Protein AF-A0A1I5EUZ4-F1 (afdb_monomer_lite)

Structure (mmCIF, N/CA/C/O backbone):
data_AF-A0A1I5EUZ4-F1
#
_entry.id   AF-A0A1I5EUZ4-F1
#
loop_
_atom_site.group_PDB
_atom_site.id
_atom_site.type_symbol
_atom_site.label_atom_id
_atom_site.label_alt_id
_atom_site.label_comp_id
_atom_site.label_asym_id
_atom_site.label_entity_id
_atom_site.label_seq_id
_atom_site.pdbx_PDB_ins_code
_atom_site.Cartn_x
_atom_site.Cartn_y
_atom_site.Cartn_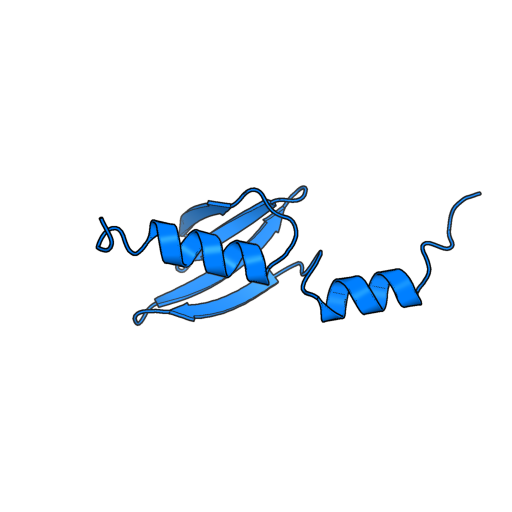z
_atom_site.occupancy
_atom_site.B_iso_or_equiv
_atom_site.auth_seq_id
_atom_site.auth_comp_id
_atom_site.auth_asym_id
_atom_site.auth_atom_id
_atom_site.pdbx_PDB_model_num
ATOM 1 N N . MET A 1 1 ? 25.642 -9.908 -21.460 1.00 37.47 1 MET A N 1
ATOM 2 C CA . MET A 1 1 ? 25.498 -10.574 -20.147 1.00 37.47 1 MET A CA 1
ATOM 3 C C . MET A 1 1 ? 25.309 -9.477 -19.100 1.00 37.47 1 MET A C 1
ATOM 5 O O . MET A 1 1 ? 26.284 -8.930 -18.624 1.00 37.47 1 MET A O 1
ATOM 9 N N . LEU A 1 2 ? 24.069 -9.046 -18.841 1.00 46.88 2 LEU A N 1
ATOM 10 C CA . LEU A 1 2 ? 23.764 -7.932 -17.925 1.00 46.88 2 LEU A CA 1
ATOM 11 C C . LEU A 1 2 ? 23.326 -8.513 -16.577 1.00 46.88 2 LEU A C 1
ATOM 13 O O . LEU A 1 2 ? 22.139 -8.709 -16.338 1.00 46.88 2 LEU A O 1
ATOM 17 N N . LYS A 1 3 ? 24.284 -8.893 -15.729 1.00 50.00 3 LYS A N 1
ATOM 18 C CA . LYS A 1 3 ? 24.003 -9.396 -14.371 1.00 50.00 3 LYS A CA 1
ATOM 19 C C . LYS A 1 3 ? 24.908 -8.745 -13.331 1.00 50.00 3 LYS A C 1
ATOM 21 O O . LYS A 1 3 ? 25.387 -9.390 -12.412 1.00 50.00 3 LYS A O 1
ATOM 26 N N . GLU A 1 4 ? 25.078 -7.442 -13.457 1.00 52.12 4 GLU A N 1
ATOM 27 C CA . GLU A 1 4 ? 25.533 -6.587 -12.367 1.00 52.12 4 GLU A CA 1
ATOM 28 C C . GLU A 1 4 ? 24.556 -5.423 -12.289 1.00 52.12 4 GLU A C 1
ATOM 30 O O . GLU A 1 4 ? 24.892 -4.274 -12.541 1.00 52.12 4 GLU A O 1
ATOM 35 N N . THR A 1 5 ? 23.282 -5.722 -12.012 1.00 53.66 5 THR A N 1
ATOM 36 C CA . THR A 1 5 ? 22.387 -4.687 -11.497 1.00 53.66 5 THR A CA 1
ATOM 37 C C . THR A 1 5 ? 23.000 -4.258 -10.175 1.00 53.66 5 THR A C 1
ATOM 39 O O . THR A 1 5 ? 22.901 -4.972 -9.174 1.00 53.66 5 THR A O 1
ATOM 42 N N . ASP A 1 6 ? 23.736 -3.159 -10.256 1.00 65.00 6 ASP A N 1
ATOM 43 C CA . ASP A 1 6 ? 24.685 -2.643 -9.290 1.00 65.00 6 ASP A CA 1
ATOM 44 C C . ASP A 1 6 ? 24.165 -2.825 -7.858 1.00 65.00 6 ASP A C 1
ATOM 46 O O . ASP A 1 6 ? 23.052 -2.403 -7.516 1.00 65.00 6 ASP A O 1
ATOM 50 N N . ARG A 1 7 ? 24.922 -3.531 -7.010 1.00 69.31 7 ARG A N 1
ATOM 51 C CA . ARG A 1 7 ? 24.502 -3.793 -5.621 1.00 69.31 7 ARG A CA 1
ATOM 52 C C . ARG A 1 7 ? 24.238 -2.479 -4.881 1.00 69.31 7 ARG A C 1
ATOM 54 O O . ARG A 1 7 ? 23.363 -2.446 -4.015 1.00 69.31 7 ARG A O 1
ATOM 61 N N . LEU A 1 8 ? 24.935 -1.403 -5.261 1.00 70.94 8 LEU A N 1
ATOM 62 C CA . LEU A 1 8 ? 24.709 -0.056 -4.746 1.00 70.94 8 LEU A CA 1
ATOM 63 C C . LEU A 1 8 ? 23.360 0.492 -5.210 1.00 70.94 8 LEU A C 1
ATOM 65 O O . LEU A 1 8 ? 22.603 0.985 -4.377 1.00 70.94 8 LEU A O 1
ATOM 69 N N . SER A 1 9 ? 23.003 0.334 -6.488 1.00 69.56 9 SER A N 1
ATOM 70 C CA . SER A 1 9 ? 21.672 0.702 -6.988 1.00 69.56 9 SER A CA 1
ATOM 71 C C . SER A 1 9 ? 20.571 -0.059 -6.252 1.00 69.56 9 SER A C 1
ATOM 73 O O . SER A 1 9 ? 19.607 0.551 -5.801 1.00 69.56 9 SER A O 1
ATOM 75 N N . GLN A 1 10 ? 20.719 -1.368 -6.032 1.00 76.06 10 GLN A N 1
ATOM 76 C CA . GLN A 1 10 ? 19.733 -2.137 -5.261 1.00 76.06 10 GLN A CA 1
ATOM 77 C C . GLN A 1 10 ? 19.644 -1.685 -3.794 1.00 76.06 10 GLN A C 1
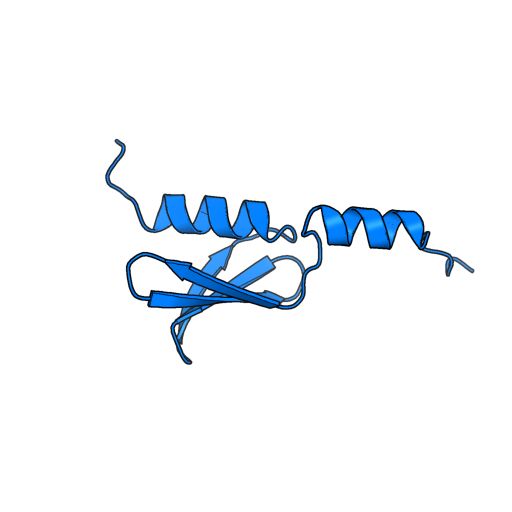ATOM 79 O O . GLN A 1 10 ? 18.545 -1.597 -3.243 1.00 76.06 10 GLN A O 1
ATOM 84 N N . ALA A 1 11 ? 20.775 -1.379 -3.153 1.00 78.00 11 ALA A N 1
ATOM 85 C CA . ALA A 1 11 ? 20.810 -0.886 -1.776 1.00 78.00 11 ALA A CA 1
ATOM 86 C C . ALA A 1 11 ? 20.167 0.505 -1.645 1.00 78.00 11 ALA A C 1
ATOM 88 O O . ALA A 1 11 ? 19.394 0.741 -0.716 1.00 78.00 11 ALA A O 1
ATOM 89 N N . LEU A 1 12 ? 20.426 1.397 -2.603 1.00 79.38 12 LEU A N 1
ATOM 90 C CA . LEU A 1 12 ? 19.801 2.715 -2.696 1.00 79.38 12 LEU A CA 1
ATOM 91 C C . LEU A 1 12 ? 18.284 2.589 -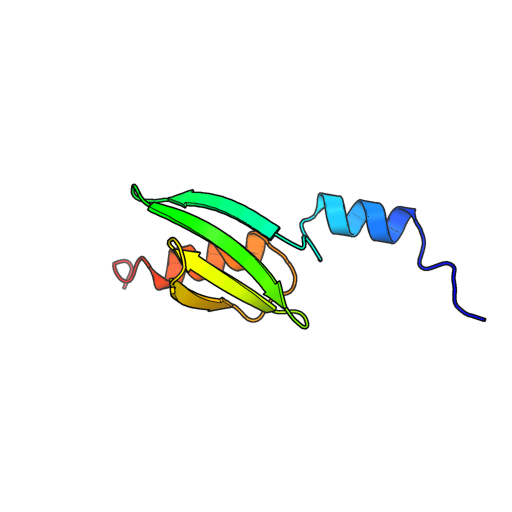2.869 1.00 79.38 12 LEU A C 1
ATOM 93 O O . LEU A 1 12 ? 17.536 3.183 -2.096 1.00 79.38 12 LEU A O 1
ATOM 97 N N . LEU A 1 13 ? 17.816 1.754 -3.802 1.00 82.69 13 LEU A N 1
ATOM 98 C CA . LEU A 1 13 ? 16.384 1.508 -4.008 1.00 82.69 13 LEU A CA 1
ATOM 99 C C . LEU A 1 13 ? 15.713 1.006 -2.722 1.00 82.69 13 LEU A C 1
ATOM 101 O O . LEU A 1 13 ? 14.694 1.558 -2.310 1.00 82.69 13 LEU A O 1
ATOM 105 N N . ARG A 1 14 ? 16.330 0.045 -2.022 1.00 78.69 14 ARG A N 1
ATOM 106 C CA . ARG A 1 14 ? 15.827 -0.461 -0.732 1.00 78.69 14 ARG A CA 1
ATOM 107 C C . ARG A 1 14 ? 15.797 0.617 0.350 1.00 78.69 14 ARG A C 1
ATOM 109 O O . ARG A 1 14 ? 14.809 0.702 1.076 1.00 78.69 14 ARG A O 1
ATOM 116 N N . ARG A 1 15 ? 16.830 1.466 0.438 1.00 83.62 15 ARG A N 1
ATOM 117 C CA . ARG A 1 15 ? 16.871 2.611 1.368 1.00 83.62 15 ARG A CA 1
ATOM 118 C C . ARG A 1 15 ? 15.737 3.600 1.094 1.00 83.62 15 ARG A C 1
ATOM 120 O O . ARG A 1 15 ? 15.145 4.120 2.033 1.00 83.62 15 ARG A O 1
ATOM 127 N N . HIS A 1 16 ? 15.413 3.824 -0.176 1.00 83.62 16 HIS A N 1
ATOM 128 C CA . HIS A 1 16 ? 14.308 4.685 -0.599 1.00 83.62 16 HIS A CA 1
ATOM 129 C C . HIS A 1 16 ? 12.935 3.995 -0.573 1.00 83.62 16 HIS A C 1
ATOM 131 O O . HIS A 1 16 ? 11.928 4.632 -0.883 1.00 83.62 16 HIS A O 1
ATOM 137 N N . GLY A 1 17 ? 12.868 2.720 -0.172 1.00 83.81 17 GLY A N 1
ATOM 138 C CA . GLY A 1 17 ? 11.622 1.963 -0.084 1.00 83.81 17 GLY A CA 1
ATOM 139 C C . GLY A 1 17 ? 11.084 1.461 -1.432 1.00 83.81 17 GLY A C 1
ATOM 140 O O . GLY A 1 17 ? 9.942 1.008 -1.519 1.00 83.81 17 GLY A O 1
ATOM 141 N N . ILE A 1 18 ? 11.888 1.526 -2.489 1.00 87.12 18 ILE A N 1
ATOM 142 C CA . ILE A 1 18 ? 11.538 1.036 -3.820 1.00 87.12 18 ILE A CA 1
ATOM 143 C C . ILE A 1 18 ? 11.757 -0.475 -3.864 1.00 87.12 18 ILE A C 1
ATOM 145 O O . ILE A 1 18 ? 12.816 -0.979 -3.488 1.00 87.12 18 ILE A O 1
ATOM 149 N N . GLY A 1 19 ? 10.743 -1.207 -4.324 1.00 84.00 19 GLY A N 1
ATOM 150 C CA . GLY A 1 19 ? 10.811 -2.663 -4.432 1.00 84.00 19 GLY A CA 1
ATOM 151 C C . GLY A 1 19 ? 10.687 -3.405 -3.095 1.00 84.00 19 GLY A C 1
ATOM 152 O O . GLY A 1 19 ? 11.042 -4.582 -3.016 1.00 84.00 19 GLY A O 1
ATOM 153 N N . VAL A 1 20 ? 10.216 -2.748 -2.028 1.00 87.62 20 VAL A N 1
ATOM 154 C CA . VAL A 1 20 ? 9.975 -3.401 -0.733 1.00 87.62 20 VAL A CA 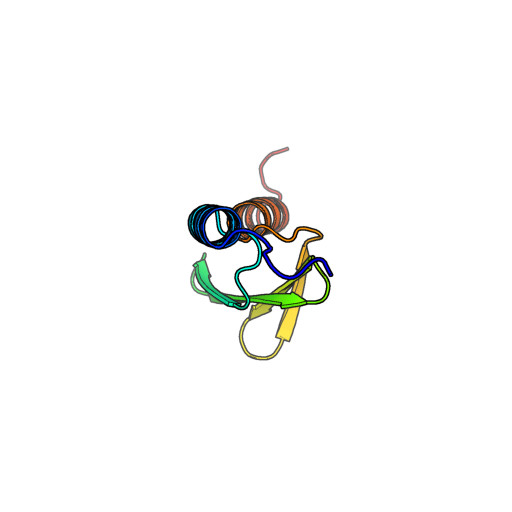1
ATOM 155 C C . VAL A 1 20 ? 8.830 -4.398 -0.882 1.00 87.62 20 VAL A C 1
ATOM 157 O O . VAL A 1 20 ? 7.688 -4.018 -1.083 1.00 87.62 20 VAL A O 1
ATOM 160 N N . LYS A 1 21 ? 9.122 -5.697 -0.763 1.00 92.06 21 LYS A N 1
ATOM 161 C CA . LYS A 1 21 ? 8.126 -6.752 -1.011 1.00 92.06 21 LYS A CA 1
ATOM 162 C C . LYS A 1 21 ? 6.879 -6.608 -0.135 1.00 92.06 21 LYS A C 1
ATOM 164 O O . LYS A 1 21 ? 5.771 -6.785 -0.629 1.00 92.06 21 LYS A O 1
ATOM 169 N N . GLN A 1 22 ? 7.063 -6.318 1.153 1.00 95.00 22 GLN A N 1
ATOM 170 C CA . GLN A 1 22 ? 5.977 -6.173 2.118 1.00 95.00 22 GLN A CA 1
ATOM 171 C C . GLN A 1 22 ? 6.318 -5.129 3.184 1.00 95.00 22 GLN A C 1
ATOM 173 O O . GLN A 1 22 ? 7.461 -5.052 3.638 1.00 95.00 22 GLN A O 1
ATOM 178 N N . LYS A 1 23 ? 5.318 -4.361 3.624 1.00 94.88 23 LYS A N 1
ATOM 179 C CA . LYS A 1 23 ? 5.420 -3.470 4.784 1.00 94.88 23 LYS A CA 1
ATOM 180 C C . LYS A 1 23 ? 4.099 -3.411 5.536 1.00 94.88 23 LYS A C 1
ATOM 182 O O . LYS A 1 23 ? 3.071 -3.079 4.955 1.00 94.88 23 LYS A O 1
ATOM 187 N N . ARG A 1 24 ? 4.140 -3.696 6.838 1.00 95.88 24 ARG A N 1
ATOM 188 C CA . ARG A 1 24 ? 2.999 -3.508 7.738 1.00 95.88 24 ARG A CA 1
ATOM 189 C C . ARG A 1 24 ? 3.107 -2.156 8.441 1.00 95.88 24 ARG A C 1
ATOM 191 O O . ARG A 1 24 ? 4.197 -1.777 8.869 1.00 95.88 24 ARG A O 1
ATOM 198 N N . ILE A 1 25 ? 1.995 -1.435 8.541 1.00 94.75 25 ILE A N 1
ATOM 199 C CA . ILE A 1 25 ? 1.884 -0.187 9.299 1.00 94.75 25 ILE A CA 1
ATOM 200 C C . ILE A 1 25 ? 0.618 -0.203 10.147 1.00 94.75 25 ILE A C 1
ATOM 202 O O . ILE A 1 25 ? -0.380 -0.806 9.762 1.00 94.75 25 ILE A O 1
ATOM 206 N N . HIS A 1 26 ? 0.653 0.521 11.258 1.00 94.19 26 HIS A N 1
ATOM 207 C CA . HIS A 1 26 ? -0.534 0.812 12.043 1.00 94.19 26 HIS A CA 1
ATOM 208 C C . HIS A 1 26 ? -1.065 2.199 11.654 1.00 94.19 26 HIS A C 1
ATOM 210 O O . HIS A 1 26 ? -0.328 3.187 11.712 1.00 94.19 26 HIS A O 1
ATOM 216 N N . PHE A 1 27 ? -2.319 2.286 11.211 1.00 91.38 27 PHE A N 1
ATOM 217 C CA . PHE A 1 27 ? -2.941 3.536 10.769 1.00 91.38 27 PHE A CA 1
ATOM 218 C C . PHE A 1 27 ? -4.415 3.582 11.177 1.00 91.38 27 PHE A C 1
ATOM 220 O O . PHE A 1 27 ? -5.177 2.676 10.851 1.00 91.38 27 PHE A O 1
ATOM 227 N N . ARG A 1 28 ? -4.817 4.643 11.894 1.00 88.56 28 ARG A N 1
ATOM 228 C CA . ARG A 1 28 ? -6.200 4.859 12.372 1.00 88.56 28 ARG A CA 1
ATOM 229 C C . ARG A 1 28 ? -6.805 3.639 13.093 1.00 88.56 28 ARG A C 1
ATOM 231 O O . ARG A 1 28 ? -7.957 3.284 12.866 1.00 88.56 28 ARG A O 1
ATOM 238 N N . GLY A 1 29 ? -6.016 2.978 13.942 1.00 91.50 29 GLY A N 1
ATOM 239 C CA . GLY A 1 29 ? -6.462 1.800 14.696 1.00 91.50 29 GLY A CA 1
ATOM 240 C C . GLY A 1 29 ? -6.554 0.510 13.873 1.00 91.50 29 GLY A C 1
ATOM 241 O O . GLY A 1 29 ? -7.113 -0.470 14.354 1.00 91.50 29 GLY A O 1
ATOM 242 N N . ARG A 1 30 ? -6.039 0.495 12.637 1.00 91.69 30 ARG A N 1
ATOM 243 C CA . ARG A 1 30 ? -6.026 -0.675 11.749 1.00 91.69 30 ARG A CA 1
ATOM 244 C C . ARG A 1 30 ? -4.594 -1.078 11.420 1.00 91.69 30 ARG A C 1
ATOM 246 O O . ARG A 1 30 ? -3.747 -0.217 11.173 1.00 91.69 30 ARG A O 1
ATOM 253 N N . ASP A 1 31 ? -4.353 -2.382 11.343 1.00 94.75 31 ASP A N 1
ATOM 254 C CA . ASP A 1 31 ? -3.096 -2.932 10.841 1.00 94.75 31 ASP A CA 1
ATOM 255 C C . ASP A 1 31 ? -3.194 -3.171 9.339 1.00 94.75 31 ASP A C 1
ATOM 257 O O . ASP A 1 31 ? -3.918 -4.047 8.864 1.00 94.75 31 ASP A O 1
ATOM 261 N N . LEU A 1 32 ? -2.440 -2.377 8.586 1.00 96.25 32 LEU A N 1
ATOM 262 C CA . LEU A 1 32 ? -2.429 -2.413 7.133 1.00 96.25 32 LEU A CA 1
ATOM 263 C C . LEU A 1 32 ? -1.169 -3.101 6.633 1.00 96.25 32 LEU A C 1
ATOM 265 O O . LEU A 1 32 ? -0.064 -2.759 7.054 1.00 96.25 32 LEU A O 1
ATOM 269 N N . LEU A 1 33 ? -1.322 -4.043 5.710 1.00 97.25 33 LEU A N 1
ATOM 270 C CA . LEU A 1 33 ? -0.224 -4.709 5.021 1.00 97.25 33 LEU A CA 1
ATOM 271 C C . LEU A 1 33 ? -0.168 -4.232 3.572 1.00 97.25 33 LEU A C 1
ATOM 273 O O . LEU A 1 33 ? -1.077 -4.486 2.797 1.00 97.25 33 LEU A O 1
ATOM 277 N N . PHE A 1 34 ? 0.930 -3.589 3.202 1.00 96.94 34 PHE A N 1
ATOM 278 C CA . PHE A 1 34 ? 1.255 -3.249 1.824 1.00 96.94 34 PHE A CA 1
ATOM 279 C C . PHE A 1 34 ? 2.093 -4.379 1.241 1.00 96.94 34 PHE A C 1
ATOM 281 O O . PHE A 1 34 ? 3.134 -4.716 1.809 1.00 96.94 34 PHE A O 1
ATOM 288 N N . GLN A 1 35 ? 1.672 -4.947 0.116 1.00 96.56 35 GLN A N 1
ATOM 289 C CA . GLN A 1 35 ? 2.389 -6.009 -0.579 1.00 96.56 35 GLN A CA 1
ATOM 290 C C . GLN A 1 35 ? 2.633 -5.631 -2.038 1.00 96.56 35 GLN A C 1
ATOM 292 O O . GLN A 1 35 ? 1.697 -5.325 -2.769 1.00 96.56 35 GLN A O 1
ATOM 297 N N . LEU A 1 36 ? 3.898 -5.661 -2.452 1.00 94.94 36 LEU A N 1
ATOM 298 C CA . LEU A 1 36 ? 4.306 -5.365 -3.819 1.00 94.94 36 LEU A CA 1
ATOM 299 C C . LEU A 1 36 ? 3.979 -6.546 -4.742 1.00 94.94 36 LEU A C 1
ATOM 301 O O . LEU A 1 36 ? 4.494 -7.650 -4.546 1.00 94.94 36 LEU A O 1
ATOM 305 N N . HIS A 1 37 ? 3.206 -6.278 -5.791 1.00 93.00 37 HIS A N 1
ATOM 306 C CA . HIS A 1 37 ? 2.872 -7.196 -6.880 1.00 93.00 37 HIS A CA 1
ATOM 307 C C . HIS A 1 37 ? 3.077 -6.482 -8.213 1.00 93.00 37 HIS A C 1
ATOM 309 O O . HIS A 1 37 ? 2.481 -5.439 -8.434 1.00 93.00 37 HIS A O 1
ATOM 315 N N . ASN A 1 38 ? 3.918 -7.013 -9.106 1.00 84.56 38 ASN A N 1
ATOM 316 C CA . ASN A 1 38 ? 4.110 -6.496 -10.475 1.00 84.56 38 ASN A CA 1
ATOM 317 C C . ASN A 1 38 ? 4.223 -4.956 -10.587 1.00 84.56 38 ASN A C 1
ATOM 319 O O . ASN A 1 38 ? 3.610 -4.355 -11.459 1.00 84.56 38 ASN A O 1
ATOM 323 N N . ALA A 1 39 ? 5.017 -4.332 -9.707 1.00 87.62 39 ALA A N 1
ATOM 324 C CA . ALA A 1 39 ? 5.269 -2.883 -9.642 1.00 87.62 39 ALA A CA 1
ATOM 325 C C . ALA A 1 39 ? 4.148 -1.988 -9.070 1.00 87.62 39 ALA A C 1
ATOM 327 O O . ALA A 1 39 ? 4.272 -0.767 -9.131 1.00 87.62 39 ALA A O 1
ATOM 328 N N . ARG A 1 40 ? 3.135 -2.569 -8.424 1.00 94.19 40 ARG A N 1
ATOM 329 C CA . ARG A 1 40 ? 2.116 -1.862 -7.631 1.00 94.19 40 ARG A CA 1
ATOM 330 C C . ARG A 1 40 ? 2.008 -2.447 -6.223 1.00 94.19 40 ARG A C 1
ATOM 332 O O . ARG A 1 40 ? 2.408 -3.590 -6.005 1.00 94.19 40 ARG A O 1
ATOM 339 N N . TYR A 1 41 ? 1.462 -1.698 -5.272 1.00 97.00 41 TYR A N 1
ATOM 340 C CA . TYR A 1 41 ? 1.160 -2.213 -3.934 1.00 97.00 41 TYR A CA 1
ATOM 341 C C . TYR A 1 41 ? -0.324 -2.508 -3.774 1.00 97.00 41 TYR A C 1
ATOM 343 O O . TYR A 1 41 ? -1.152 -1.619 -3.945 1.00 97.00 41 TYR A O 1
ATOM 351 N N . ASP A 1 42 ? -0.640 -3.723 -3.345 1.00 96.44 42 ASP A N 1
ATOM 352 C CA . ASP A 1 42 ? -1.953 -4.060 -2.804 1.00 96.44 42 ASP A CA 1
ATOM 353 C C . ASP A 1 42 ? -1.943 -3.836 -1.287 1.00 96.44 42 ASP A C 1
ATOM 355 O O . ASP A 1 42 ? -0.973 -4.178 -0.601 1.00 96.44 42 ASP A O 1
ATOM 359 N N . VAL A 1 43 ? -3.005 -3.226 -0.763 1.00 96.31 43 VAL A N 1
ATOM 360 C CA . VAL A 1 43 ? -3.155 -2.881 0.654 1.00 96.31 43 VAL A CA 1
ATOM 361 C C . VAL A 1 43 ? -4.211 -3.777 1.274 1.00 96.31 43 VAL A C 1
ATOM 363 O O . VAL A 1 43 ? -5.371 -3.764 0.864 1.00 96.31 43 VAL A O 1
ATOM 366 N N . PHE A 1 44 ? -3.818 -4.524 2.295 1.00 96.25 44 PHE A N 1
ATOM 367 C CA . PHE A 1 44 ? -4.669 -5.459 3.014 1.00 96.25 44 PHE A CA 1
ATOM 368 C C . PHE A 1 44 ? -4.953 -4.970 4.430 1.00 96.25 44 PHE A C 1
ATOM 370 O O . PHE A 1 44 ? -4.079 -4.407 5.087 1.00 96.25 44 PHE A O 1
ATOM 377 N N . ASN A 1 45 ? -6.159 -5.242 4.915 1.00 94.38 45 ASN A N 1
ATOM 378 C CA . ASN A 1 45 ? -6.517 -5.184 6.327 1.00 94.38 45 ASN A CA 1
ATOM 379 C C . ASN A 1 45 ? -6.989 -6.584 6.740 1.00 94.38 45 ASN A C 1
ATOM 381 O O . ASN A 1 45 ? -8.041 -7.041 6.284 1.00 94.38 45 ASN A O 1
ATOM 385 N N . GLY A 1 46 ? -6.176 -7.289 7.531 1.00 91.88 46 GLY A N 1
ATOM 386 C CA . GLY A 1 46 ? -6.316 -8.739 7.697 1.00 91.88 46 GLY A CA 1
ATOM 387 C C . GLY A 1 46 ? -6.165 -9.456 6.350 1.00 91.88 46 GLY A C 1
ATOM 388 O O . GLY A 1 46 ? -5.218 -9.185 5.614 1.00 91.88 46 GLY A O 1
ATOM 389 N N . ASP A 1 47 ? -7.127 -10.314 6.011 1.00 92.62 47 ASP A N 1
ATOM 390 C CA . ASP A 1 47 ? -7.138 -11.084 4.757 1.00 92.62 47 ASP A CA 1
ATOM 391 C C . ASP A 1 47 ? -7.829 -10.355 3.591 1.00 92.62 47 ASP A C 1
ATOM 393 O O . ASP A 1 47 ? -7.878 -10.853 2.465 1.00 92.62 47 ASP A O 1
ATOM 397 N N . ARG A 1 48 ? -8.381 -9.159 3.832 1.00 94.44 48 ARG A N 1
ATOM 398 C CA . ARG A 1 48 ? -9.133 -8.404 2.826 1.00 94.44 48 ARG A CA 1
ATOM 399 C C . ARG A 1 48 ? -8.253 -7.358 2.153 1.00 94.44 48 ARG A C 1
ATOM 401 O O . ARG A 1 48 ? -7.767 -6.447 2.821 1.00 94.44 48 ARG A O 1
ATOM 408 N N . CYS A 1 49 ? -8.131 -7.426 0.827 1.00 94.62 49 CYS A N 1
ATOM 409 C CA . CYS A 1 49 ? -7.585 -6.327 0.029 1.00 94.62 49 CYS A CA 1
ATOM 410 C C . CYS A 1 49 ? -8.588 -5.163 0.003 1.00 94.62 49 CYS A C 1
ATOM 412 O O . CYS A 1 49 ? -9.762 -5.356 -0.320 1.00 94.62 49 CYS A O 1
ATOM 414 N N . ILE A 1 50 ? -8.136 -3.970 0.387 1.00 94.38 50 ILE A N 1
ATOM 415 C CA . ILE A 1 50 ? -8.967 -2.765 0.506 1.00 94.38 50 ILE A CA 1
ATOM 416 C C . ILE A 1 50 ? -8.592 -1.674 -0.501 1.00 94.38 50 ILE A C 1
ATOM 418 O O . ILE A 1 50 ? -9.404 -0.786 -0.741 1.00 94.38 50 ILE A O 1
ATOM 422 N N . ALA A 1 51 ? -7.388 -1.722 -1.078 1.00 94.38 51 ALA A N 1
ATOM 423 C CA . ALA A 1 51 ? -6.938 -0.773 -2.091 1.00 94.38 51 ALA A CA 1
ATOM 424 C C . ALA A 1 51 ? -5.761 -1.334 -2.898 1.00 94.38 51 ALA A C 1
ATOM 426 O O . ALA A 1 51 ? -5.011 -2.176 -2.408 1.00 94.38 51 ALA A O 1
ATOM 427 N N . THR A 1 52 ? -5.553 -0.780 -4.088 1.00 95.31 52 THR A N 1
ATOM 428 C CA . THR A 1 52 ? -4.363 -1.006 -4.913 1.00 95.31 52 THR A CA 1
ATOM 429 C C . THR A 1 52 ? -3.784 0.349 -5.303 1.00 95.31 52 THR A C 1
ATOM 431 O O . THR A 1 52 ? -4.526 1.254 -5.683 1.00 95.31 52 THR A O 1
ATOM 434 N N . VAL A 1 53 ? -2.464 0.495 -5.200 1.00 94.88 53 VAL A N 1
ATOM 435 C CA . VAL A 1 53 ? -1.738 1.738 -5.470 1.00 94.88 53 VAL A CA 1
ATOM 436 C C . VAL A 1 53 ? -0.660 1.484 -6.517 1.00 94.88 53 VAL A C 1
ATOM 438 O O . VAL A 1 53 ? 0.243 0.674 -6.297 1.00 94.88 53 VAL A O 1
ATOM 441 N N . ASP A 1 54 ? -0.743 2.179 -7.650 1.00 93.88 54 ASP A N 1
ATOM 442 C CA . ASP A 1 54 ? 0.118 1.964 -8.819 1.00 93.88 54 ASP A CA 1
ATOM 443 C C . ASP A 1 54 ? 1.491 2.641 -8.651 1.00 93.88 54 ASP A C 1
ATOM 445 O O . ASP A 1 54 ? 1.800 3.689 -9.213 1.00 93.88 54 ASP A O 1
ATOM 449 N N . THR A 1 55 ? 2.308 2.083 -7.760 1.00 92.88 55 THR A N 1
ATOM 450 C CA . THR A 1 55 ? 3.689 2.512 -7.530 1.00 92.88 55 THR A CA 1
ATOM 451 C C . THR A 1 55 ? 4.525 1.368 -6.975 1.00 92.88 55 THR A C 1
ATOM 453 O O . THR A 1 55 ? 4.037 0.517 -6.234 1.00 92.88 55 THR A O 1
ATOM 456 N N . ASN A 1 56 ? 5.820 1.370 -7.280 1.00 92.25 56 ASN A N 1
ATOM 457 C CA . ASN A 1 56 ? 6.783 0.417 -6.733 1.00 92.25 56 ASN A CA 1
ATOM 458 C C . ASN A 1 56 ? 7.515 0.955 -5.488 1.00 92.25 56 ASN A C 1
ATOM 460 O O . ASN A 1 56 ? 8.298 0.224 -4.868 1.00 92.25 56 ASN A O 1
ATOM 464 N N . ASN A 1 57 ? 7.245 2.202 -5.084 1.00 93.06 57 ASN A N 1
ATOM 465 C CA . ASN A 1 57 ? 7.808 2.829 -3.893 1.00 93.06 57 ASN A CA 1
ATOM 466 C C . ASN A 1 57 ? 6.818 2.770 -2.723 1.00 93.06 57 ASN A C 1
ATOM 468 O O . ASN A 1 57 ? 5.739 3.353 -2.779 1.00 93.06 57 ASN A O 1
ATOM 472 N N . ILE A 1 58 ? 7.203 2.104 -1.632 1.00 93.94 58 ILE A N 1
ATOM 473 C CA . ILE A 1 58 ? 6.328 1.936 -0.465 1.00 93.94 58 ILE A CA 1
ATOM 474 C C . ILE A 1 58 ? 5.958 3.262 0.209 1.00 93.94 58 ILE A C 1
ATOM 476 O O . ILE A 1 58 ? 4.860 3.395 0.742 1.00 93.94 58 ILE A O 1
ATOM 480 N N . ASN A 1 59 ? 6.851 4.254 0.199 1.00 94.56 59 ASN A N 1
ATOM 481 C CA . ASN A 1 59 ? 6.594 5.540 0.844 1.00 94.56 59 ASN A CA 1
ATOM 482 C C . ASN A 1 59 ? 5.525 6.323 0.072 1.00 94.56 59 ASN A C 1
ATOM 484 O O . ASN A 1 59 ? 4.588 6.842 0.680 1.00 94.56 59 ASN A O 1
ATOM 488 N N . GLU A 1 60 ? 5.617 6.321 -1.261 1.00 94.19 60 GLU A N 1
ATOM 489 C CA . GLU A 1 60 ? 4.581 6.886 -2.130 1.00 94.19 60 GLU A CA 1
ATOM 490 C C . GLU A 1 60 ? 3.270 6.104 -2.005 1.00 94.1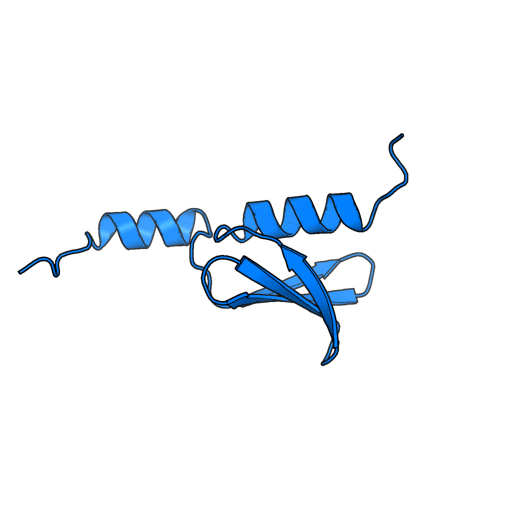9 60 GLU A C 1
ATOM 492 O O . GLU A 1 60 ? 2.211 6.716 -1.888 1.00 94.19 60 GLU A O 1
ATOM 497 N N . ALA A 1 61 ? 3.330 4.768 -1.926 1.00 95.19 61 ALA A N 1
ATOM 498 C CA . ALA A 1 61 ? 2.140 3.937 -1.754 1.00 95.19 61 ALA A CA 1
ATOM 499 C C . ALA A 1 61 ? 1.370 4.288 -0.473 1.00 95.19 61 ALA A C 1
ATOM 501 O O . ALA A 1 61 ? 0.154 4.472 -0.498 1.00 95.19 61 ALA A O 1
ATOM 502 N N . ILE A 1 62 ? 2.085 4.440 0.647 1.00 94.50 62 ILE A N 1
ATOM 503 C CA . ILE A 1 62 ? 1.498 4.838 1.931 1.00 94.50 62 ILE A CA 1
ATOM 504 C C . ILE A 1 62 ? 0.908 6.251 1.843 1.00 94.50 62 ILE A C 1
ATOM 506 O O . ILE A 1 62 ? -0.185 6.485 2.359 1.00 94.50 62 ILE A O 1
ATOM 510 N N . LYS A 1 63 ? 1.609 7.197 1.207 1.00 94.31 63 LYS A N 1
ATOM 511 C CA . LYS A 1 63 ? 1.136 8.580 1.045 1.00 94.31 63 LYS A CA 1
ATOM 512 C C . LYS A 1 63 ? -0.163 8.639 0.238 1.00 94.31 63 LYS A C 1
ATOM 514 O O . LYS A 1 63 ? -1.124 9.253 0.695 1.00 94.31 63 LYS A O 1
ATOM 519 N N . GLN A 1 64 ? -0.207 7.968 -0.913 1.00 94.56 64 GLN A N 1
ATOM 520 C CA . GLN A 1 64 ? -1.402 7.899 -1.757 1.00 94.56 64 GLN A CA 1
ATOM 521 C C . GLN A 1 64 ? -2.560 7.201 -1.035 1.00 94.56 64 GLN A C 1
ATOM 523 O O . GLN A 1 64 ? -3.672 7.719 -1.035 1.00 94.56 64 GLN A O 1
ATOM 528 N N . PHE A 1 65 ? -2.302 6.088 -0.337 1.00 93.81 65 PHE A N 1
ATOM 529 C CA . PHE A 1 65 ? -3.333 5.408 0.451 1.00 93.81 65 PHE A CA 1
ATOM 530 C C . PHE A 1 65 ? -3.941 6.322 1.528 1.00 93.81 65 PHE A C 1
ATOM 532 O O . PHE A 1 65 ? -5.160 6.391 1.663 1.00 93.81 65 PHE A O 1
ATOM 539 N N . LYS A 1 66 ? -3.113 7.069 2.270 1.00 91.44 66 LYS A N 1
ATOM 540 C CA . LYS A 1 66 ? -3.599 8.019 3.285 1.00 91.44 66 LYS A CA 1
ATOM 541 C C . LYS A 1 66 ? -4.442 9.147 2.687 1.00 91.44 66 LYS A C 1
ATOM 543 O O . LYS A 1 66 ? -5.390 9.575 3.335 1.00 91.44 66 LYS A O 1
ATOM 548 N N . ALA A 1 67 ? -4.102 9.620 1.486 1.00 90.56 67 ALA A N 1
ATOM 549 C CA . ALA A 1 67 ? -4.888 10.630 0.778 1.00 90.56 67 ALA A CA 1
ATOM 550 C C . ALA A 1 67 ? -6.255 10.082 0.330 1.00 90.56 67 ALA A C 1
ATOM 552 O O . ALA A 1 67 ? -7.257 10.776 0.447 1.00 90.56 67 ALA A O 1
ATOM 553 N N . LEU A 1 68 ? -6.314 8.821 -0.114 1.00 86.38 68 LEU A N 1
ATOM 554 C CA . LEU A 1 68 ? -7.568 8.149 -0.478 1.00 86.38 68 LEU A CA 1
ATOM 555 C C . LEU A 1 68 ? -8.477 7.895 0.738 1.00 86.38 68 LEU A C 1
ATOM 557 O O . LEU A 1 68 ? -9.688 8.071 0.644 1.00 86.38 68 LEU A O 1
ATOM 561 N N . ASP A 1 69 ? -7.908 7.499 1.881 1.00 80.50 69 ASP A N 1
ATOM 562 C CA . ASP A 1 69 ? -8.663 7.232 3.121 1.00 80.50 69 ASP A CA 1
ATOM 563 C C . ASP A 1 69 ? -9.116 8.520 3.841 1.00 80.50 69 ASP A C 1
ATOM 565 O O . ASP A 1 69 ? -9.932 8.474 4.764 1.00 80.50 69 ASP A O 1
ATOM 569 N N . ASN A 1 70 ? -8.611 9.689 3.433 1.00 71.88 70 ASN A N 1
ATOM 570 C CA . ASN A 1 70 ? -8.947 10.971 4.042 1.00 71.88 70 ASN A CA 1
ATOM 571 C C . ASN A 1 70 ? -9.611 11.929 3.035 1.00 71.88 70 ASN A C 1
ATOM 573 O O . ASN A 1 70 ? -8.975 12.877 2.584 1.00 71.88 70 ASN A O 1
ATOM 577 N N . PRO A 1 71 ? -10.904 11.743 2.707 1.00 58.03 71 PRO A N 1
ATOM 578 C CA . PRO A 1 71 ? -11.626 12.627 1.786 1.00 58.03 71 PRO A CA 1
ATOM 579 C C . PRO A 1 71 ? -11.972 14.014 2.373 1.00 58.03 71 PRO A C 1
ATOM 581 O O . PRO A 1 71 ?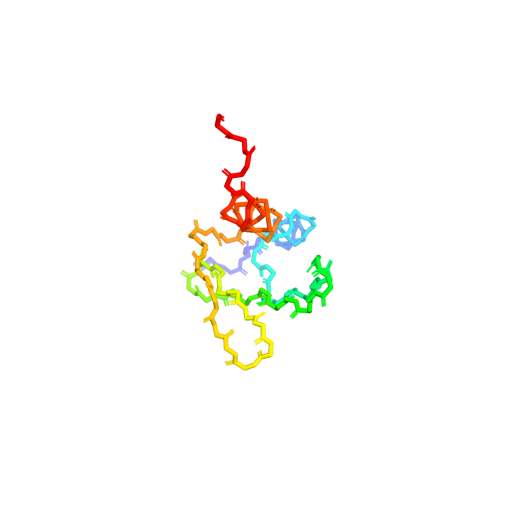 -12.751 14.744 1.771 1.00 58.03 71 PRO A O 1
ATOM 584 N N . ALA A 1 72 ? -11.437 14.381 3.545 1.00 50.53 72 ALA A N 1
ATOM 585 C CA . ALA A 1 72 ? -11.834 15.570 4.309 1.00 50.53 72 ALA A CA 1
ATOM 586 C C . ALA A 1 72 ? -11.026 16.854 4.012 1.00 50.53 72 ALA A C 1
ATOM 588 O O . ALA A 1 72 ? -11.208 17.845 4.711 1.00 50.53 72 ALA A O 1
ATOM 589 N N . GLU A 1 73 ? -10.171 16.876 2.988 1.00 49.19 73 GLU A N 1
ATOM 590 C CA . GLU A 1 73 ? -9.596 18.125 2.460 1.00 49.19 73 GLU A CA 1
ATOM 591 C C . GLU A 1 73 ? -10.087 18.346 1.023 1.00 49.19 73 GLU A C 1
ATOM 593 O O . GLU A 1 73 ? -9.426 17.991 0.046 1.00 49.19 73 GLU A O 1
ATOM 598 N N . LYS A 1 74 ? -11.289 18.913 0.906 1.00 40.31 74 LYS A N 1
ATOM 599 C CA . LYS A 1 74 ? -11.741 19.677 -0.258 1.00 40.31 74 LYS A CA 1
ATOM 600 C C . LYS A 1 74 ? -12.406 20.956 0.215 1.00 40.31 74 LYS A C 1
ATOM 602 O O . LYS A 1 74 ? -13.157 20.872 1.210 1.00 40.31 74 LYS A O 1
#

pLDDT: mean 84.65, std 15.42, range [37.47, 97.25]

Radius of gyration: 14.26 Å; chains: 1; bounding box: 37×31×35 Å

Secondary structure (DSSP, 8-state):
------HHHHHHHHHTTBT-SEEEEEETTEEEEEEEETTEEEEEETTEEEEEE--SBHHHHHHHHHHHH-TT--

Sequence (74 aa):
MLKETDRLSQALLRRHGIGVKQKRIHFRGRDLLFQLHNARYDVFNGDRCIATVDTNNINEAIKQFKALDNPAEK

Foldseek 3Di:
DPPCPPVVVVVVCVVQQFQVQWDWDQDPNFIWIWGDDPAKTFIDGVPDGDDIGRHRHVVVNVVVVVCVVCPPPD

Organism: NCBI:txid1881036